Protein AF-A0A5Y6EZU3-F1 (afdb_monomer_lite)

Structure (mmCIF, N/CA/C/O backbone):
data_AF-A0A5Y6EZU3-F1
#
_entry.id   AF-A0A5Y6EZU3-F1
#
loop_
_atom_site.group_PDB
_atom_site.id
_atom_site.type_symbol
_atom_site.label_atom_id
_atom_site.label_alt_id
_atom_site.label_comp_id
_atom_site.label_asym_id
_atom_site.label_entity_id
_atom_site.label_seq_id
_atom_site.pdbx_PDB_ins_code
_atom_site.Cartn_x
_atom_site.Cartn_y
_atom_site.Cartn_z
_atom_site.occupancy
_atom_site.B_iso_or_equiv
_atom_site.auth_seq_id
_atom_site.auth_comp_id
_atom_site.auth_asym_id
_atom_site.auth_atom_id
_atom_site.pdbx_PDB_model_num
ATOM 1 N N . ILE A 1 1 ? -14.250 0.455 0.074 1.00 96.19 1 ILE A N 1
ATOM 2 C CA . ILE A 1 1 ? -13.385 -0.705 0.362 1.00 96.19 1 ILE A CA 1
ATOM 3 C C . ILE A 1 1 ? -14.235 -1.926 0.098 1.00 96.19 1 ILE A C 1
ATOM 5 O O . ILE A 1 1 ? -15.268 -2.074 0.739 1.00 96.19 1 ILE A O 1
ATOM 9 N N . ASP A 1 2 ? -13.859 -2.707 -0.902 1.00 98.25 2 ASP A N 1
ATOM 10 C CA . ASP A 1 2 ? -14.530 -3.937 -1.315 1.00 98.25 2 ASP A CA 1
ATOM 11 C C . ASP A 1 2 ? -13.486 -5.040 -1.555 1.00 98.25 2 ASP A C 1
ATOM 13 O O . ASP A 1 2 ? -12.280 -4.789 -1.489 1.00 98.25 2 ASP A O 1
ATOM 17 N N . ARG A 1 3 ? -13.946 -6.273 -1.801 1.00 98.38 3 ARG A N 1
ATOM 18 C CA . ARG A 1 3 ? -13.062 -7.434 -1.985 1.00 98.38 3 ARG A CA 1
ATOM 19 C C . ARG A 1 3 ? -12.103 -7.236 -3.160 1.00 98.38 3 ARG A C 1
ATOM 21 O O . ARG A 1 3 ? -10.913 -7.471 -3.001 1.00 98.38 3 ARG A O 1
ATOM 28 N N . GLU A 1 4 ? -12.603 -6.755 -4.298 1.00 98.56 4 GLU A N 1
ATOM 29 C CA . GLU A 1 4 ? -11.796 -6.576 -5.509 1.00 98.56 4 GLU A CA 1
ATOM 30 C C . GLU A 1 4 ? -10.655 -5.575 -5.289 1.00 98.56 4 GLU A C 1
ATOM 32 O O . GLU A 1 4 ? -9.521 -5.809 -5.709 1.00 98.56 4 GLU A O 1
ATOM 37 N N . GLY A 1 5 ? -10.926 -4.456 -4.618 1.00 98.62 5 GLY A N 1
ATOM 38 C CA . GLY A 1 5 ? -9.892 -3.480 -4.318 1.00 98.62 5 GLY A CA 1
ATOM 39 C C . GLY A 1 5 ? -8.892 -3.972 -3.279 1.00 98.62 5 GLY A C 1
ATOM 40 O O . GLY A 1 5 ? -7.702 -3.736 -3.453 1.00 98.62 5 GLY A O 1
ATOM 41 N N . VAL A 1 6 ? -9.323 -4.706 -2.246 1.00 98.75 6 VAL A N 1
ATOM 42 C CA . VAL A 1 6 ? -8.387 -5.312 -1.279 1.00 98.75 6 VAL A CA 1
ATOM 43 C C . VAL A 1 6 ? -7.474 -6.332 -1.965 1.00 98.75 6 VAL A C 1
ATOM 45 O O . VAL A 1 6 ? -6.273 -6.362 -1.693 1.00 98.75 6 VAL A O 1
ATOM 48 N N . ASP A 1 7 ? -7.997 -7.108 -2.914 1.00 98.62 7 ASP A N 1
ATOM 49 C CA . ASP A 1 7 ? -7.189 -8.040 -3.703 1.00 98.62 7 ASP A CA 1
ATOM 50 C C . ASP A 1 7 ? -6.168 -7.300 -4.589 1.00 98.62 7 ASP A C 1
ATOM 52 O O . ASP A 1 7 ? -5.016 -7.727 -4.689 1.00 98.62 7 ASP A O 1
ATOM 56 N N . LYS A 1 8 ? -6.536 -6.146 -5.169 1.00 98.69 8 LYS A N 1
ATOM 57 C CA . LYS A 1 8 ? -5.600 -5.272 -5.907 1.00 98.69 8 LYS A CA 1
ATOM 58 C C . LYS A 1 8 ? -4.510 -4.691 -5.008 1.00 98.69 8 LYS A C 1
ATOM 60 O O . LYS A 1 8 ? -3.352 -4.684 -5.418 1.00 98.69 8 LYS A O 1
ATOM 65 N N . VAL A 1 9 ? -4.857 -4.244 -3.799 1.00 98.69 9 VAL A N 1
ATOM 66 C CA . VAL A 1 9 ? -3.882 -3.762 -2.805 1.00 98.69 9 VAL A CA 1
ATOM 67 C C . VAL A 1 9 ? -2.851 -4.855 -2.532 1.00 98.69 9 VAL A C 1
ATOM 69 O O . VAL A 1 9 ? -1.663 -4.634 -2.739 1.00 98.69 9 VAL A O 1
ATOM 72 N N . LYS A 1 10 ? -3.302 -6.064 -2.172 1.00 98.56 10 LYS A N 1
ATOM 73 C CA . LYS A 1 10 ? -2.413 -7.207 -1.906 1.00 98.56 10 LYS A CA 1
ATOM 74 C C . LYS A 1 10 ? -1.524 -7.548 -3.097 1.00 98.56 10 LYS A C 1
ATOM 76 O O . LYS A 1 10 ? -0.345 -7.839 -2.916 1.00 98.56 10 LYS A O 1
ATOM 81 N N . LEU A 1 11 ? -2.086 -7.523 -4.306 1.00 98.31 11 LEU A N 1
ATOM 82 C CA . LEU A 1 11 ? -1.354 -7.798 -5.539 1.00 98.31 11 LEU A CA 1
ATOM 83 C C . LEU A 1 11 ? -0.238 -6.777 -5.784 1.00 98.31 11 LEU A C 1
ATOM 85 O O . LEU A 1 11 ? 0.858 -7.149 -6.199 1.00 98.31 11 LEU A O 1
ATOM 89 N N . HIS A 1 12 ? -0.516 -5.497 -5.539 1.00 98.25 12 HIS A N 1
ATOM 90 C CA . HIS A 1 12 ? 0.449 -4.422 -5.736 1.00 98.25 12 HIS A CA 1
ATOM 91 C C . HIS A 1 12 ? 1.548 -4.441 -4.679 1.00 98.25 12 HIS A C 1
ATOM 93 O O . HIS A 1 12 ? 2.724 -4.513 -5.032 1.00 98.25 12 HIS A O 1
ATOM 99 N N . THR A 1 13 ? 1.176 -4.468 -3.397 1.00 97.69 13 THR A N 1
ATOM 100 C CA . THR A 1 13 ? 2.137 -4.483 -2.286 1.00 97.69 13 THR A CA 1
ATOM 101 C C . THR A 1 13 ? 2.967 -5.765 -2.271 1.00 97.69 13 THR A C 1
ATOM 103 O O . THR A 1 13 ? 4.145 -5.734 -1.932 1.00 97.69 13 THR A O 1
ATOM 106 N N . GLY A 1 14 ? 2.374 -6.896 -2.672 1.00 96.62 14 GLY A N 1
ATOM 107 C CA . GLY A 1 14 ? 3.042 -8.196 -2.755 1.00 96.62 14 GLY A CA 1
ATOM 108 C C . GLY A 1 14 ? 4.075 -8.306 -3.881 1.00 96.62 14 GLY A C 1
ATOM 109 O O . GLY A 1 14 ? 4.795 -9.298 -3.939 1.00 96.62 14 GLY A O 1
ATOM 110 N N . ARG A 1 15 ? 4.175 -7.303 -4.767 1.00 95.50 15 ARG A N 1
ATOM 111 C CA . ARG A 1 15 ? 5.272 -7.196 -5.743 1.00 95.50 15 ARG A CA 1
ATOM 112 C C . ARG A 1 15 ? 6.620 -6.958 -5.057 1.00 95.50 15 ARG A C 1
ATOM 114 O O . ARG A 1 15 ? 7.651 -7.312 -5.618 1.00 95.50 15 ARG A O 1
ATOM 121 N N . PHE A 1 16 ? 6.621 -6.305 -3.900 1.00 93.62 16 PHE A N 1
ATOM 122 C CA . PHE A 1 16 ? 7.830 -5.833 -3.231 1.00 93.62 16 PHE A CA 1
ATOM 123 C C . PHE A 1 16 ? 8.284 -6.791 -2.124 1.00 93.62 16 PHE A C 1
ATOM 125 O O . PHE A 1 16 ? 7.611 -7.776 -1.819 1.00 93.62 16 PHE A O 1
ATOM 132 N N . ALA A 1 17 ? 9.440 -6.497 -1.519 1.00 93.38 17 ALA A N 1
ATOM 133 C CA . ALA A 1 17 ? 9.880 -7.194 -0.314 1.00 93.38 17 ALA 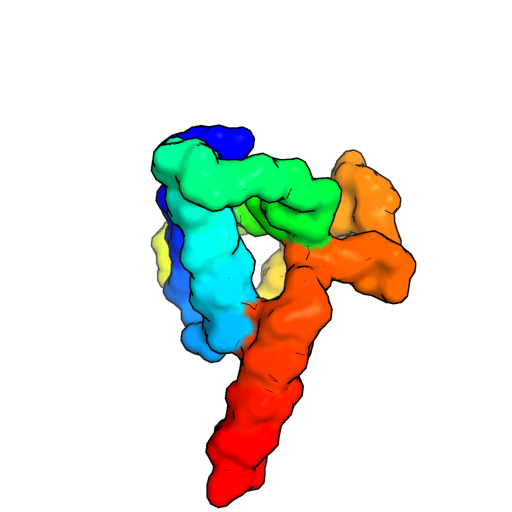A CA 1
ATOM 134 C C . ALA A 1 17 ? 8.805 -7.101 0.782 1.00 93.38 17 ALA A C 1
ATOM 136 O O . ALA A 1 17 ? 8.048 -6.126 0.839 1.00 93.38 17 ALA A O 1
ATOM 137 N N . GLU A 1 18 ? 8.734 -8.118 1.643 1.00 95.12 18 GLU A N 1
ATOM 138 C CA . GLU A 1 18 ? 7.745 -8.127 2.717 1.00 95.12 18 GLU A CA 1
ATOM 139 C C . GLU A 1 18 ? 7.861 -6.868 3.584 1.00 95.12 18 GLU A C 1
ATOM 141 O O . GLU A 1 18 ? 8.952 -6.451 3.964 1.00 95.12 18 GLU A O 1
ATOM 146 N N . SER A 1 19 ? 6.713 -6.286 3.923 1.00 97.94 19 SER A N 1
ATOM 147 C CA . SER A 1 19 ? 6.614 -5.114 4.788 1.00 97.94 19 SER A CA 1
ATOM 148 C C . SER A 1 19 ? 5.587 -5.378 5.880 1.00 97.94 19 SER A C 1
ATOM 150 O O . SER A 1 19 ? 4.418 -5.658 5.596 1.00 97.94 19 SER A O 1
ATOM 152 N N . ASP A 1 20 ? 6.007 -5.269 7.135 1.00 98.50 20 ASP A N 1
ATOM 153 C CA . ASP A 1 20 ? 5.117 -5.430 8.284 1.00 98.50 20 ASP A CA 1
ATOM 154 C C . ASP A 1 20 ? 4.076 -4.306 8.358 1.00 98.50 20 ASP A C 1
ATOM 156 O O . ASP A 1 20 ? 2.929 -4.544 8.741 1.00 98.50 20 ASP A O 1
ATOM 160 N N . ALA A 1 21 ? 4.428 -3.105 7.892 1.00 98.50 21 ALA A N 1
ATOM 161 C CA . ALA A 1 21 ? 3.486 -2.000 7.745 1.00 98.50 21 ALA A CA 1
ATOM 162 C C . ALA A 1 21 ? 2.357 -2.352 6.764 1.00 98.50 21 ALA A C 1
ATOM 164 O O . ALA A 1 21 ? 1.178 -2.182 7.086 1.00 98.50 21 ALA A O 1
ATOM 165 N N . ASN A 1 22 ? 2.706 -2.915 5.599 1.00 98.56 22 ASN A N 1
ATOM 166 C CA . ASN A 1 22 ? 1.723 -3.388 4.620 1.00 98.56 22 ASN A CA 1
ATOM 167 C C . ASN A 1 22 ? 0.849 -4.503 5.191 1.00 98.56 22 ASN A C 1
ATOM 169 O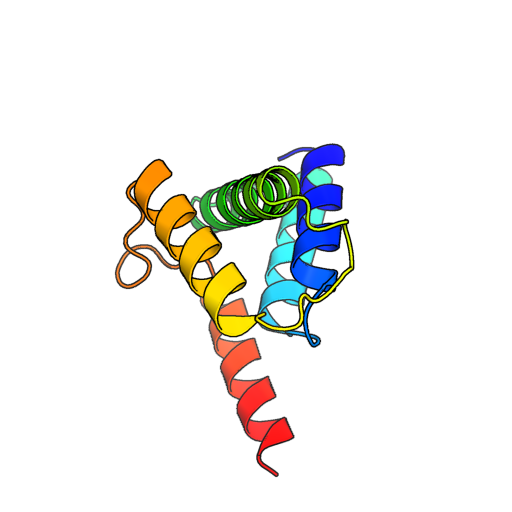 O . ASN A 1 22 ? -0.365 -4.478 4.993 1.00 98.56 22 ASN A O 1
ATOM 173 N N . LYS A 1 23 ? 1.429 -5.453 5.938 1.00 98.69 23 LYS A N 1
ATOM 174 C CA . LYS A 1 23 ? 0.665 -6.528 6.595 1.00 98.69 23 LYS A CA 1
ATOM 175 C C . LYS A 1 23 ? -0.396 -5.960 7.541 1.00 98.69 23 LYS A C 1
ATOM 177 O O . LYS A 1 23 ? -1.543 -6.399 7.483 1.00 98.69 23 LYS A O 1
ATOM 182 N N . ILE A 1 24 ? -0.050 -4.956 8.352 1.00 98.75 24 ILE A N 1
ATOM 183 C CA . ILE A 1 24 ? -1.007 -4.292 9.249 1.00 98.75 24 ILE A CA 1
ATOM 184 C C . ILE A 1 24 ? -2.104 -3.580 8.460 1.00 98.75 24 ILE A C 1
ATOM 186 O O . ILE A 1 24 ? -3.283 -3.752 8.766 1.00 98.75 24 ILE A O 1
ATOM 190 N N . MET A 1 25 ? -1.753 -2.800 7.437 1.00 98.81 25 MET A N 1
ATOM 191 C CA . MET A 1 25 ? -2.764 -2.091 6.649 1.00 98.81 25 MET A CA 1
ATOM 192 C C . MET A 1 25 ? -3.701 -3.060 5.914 1.00 98.81 25 MET A C 1
ATOM 194 O O . MET A 1 25 ? -4.911 -2.850 5.911 1.00 98.81 25 MET A O 1
ATOM 198 N N . ILE A 1 26 ? -3.184 -4.162 5.365 1.00 98.81 26 ILE A N 1
ATOM 199 C CA . ILE A 1 26 ? -3.994 -5.208 4.722 1.00 98.81 26 ILE A CA 1
ATOM 200 C C . ILE A 1 26 ? -4.931 -5.894 5.725 1.00 98.81 26 ILE A C 1
ATOM 202 O O . ILE A 1 26 ? -6.108 -6.074 5.416 1.00 98.81 26 ILE A O 1
ATOM 206 N N . ASP A 1 27 ? -4.454 -6.238 6.925 1.00 98.75 27 ASP A N 1
ATOM 207 C CA . ASP A 1 27 ? -5.297 -6.807 7.989 1.00 98.75 27 ASP A CA 1
ATOM 208 C C . ASP A 1 27 ? -6.440 -5.856 8.375 1.00 98.75 27 ASP A C 1
ATOM 210 O O . ASP A 1 27 ? -7.596 -6.266 8.504 1.00 98.75 27 ASP A O 1
ATOM 214 N N . ARG A 1 28 ? -6.152 -4.554 8.473 1.00 98.75 28 ARG A N 1
ATOM 215 C CA . ARG A 1 28 ? -7.181 -3.536 8.716 1.00 98.75 28 ARG A CA 1
ATOM 216 C C . ARG A 1 28 ? -8.216 -3.490 7.595 1.00 98.75 28 ARG A C 1
ATOM 218 O O . ARG A 1 28 ? -9.411 -3.440 7.884 1.00 98.75 28 ARG A O 1
ATOM 225 N N . LEU A 1 29 ? -7.788 -3.540 6.331 1.00 98.81 29 LEU A N 1
ATOM 226 C CA . LEU A 1 29 ? -8.703 -3.572 5.188 1.00 98.81 29 LEU A CA 1
ATOM 227 C C . LEU A 1 29 ? -9.598 -4.821 5.186 1.00 98.81 29 LEU A C 1
ATOM 229 O O . LEU A 1 29 ? -10.782 -4.705 4.873 1.00 98.81 29 LEU A O 1
ATOM 233 N N . GLU A 1 30 ? -9.076 -5.985 5.582 1.00 98.75 30 GLU A N 1
ATOM 234 C CA . GLU A 1 30 ? -9.869 -7.215 5.744 1.00 98.75 30 GLU A CA 1
ATOM 235 C C . GLU A 1 30 ? -10.907 -7.089 6.865 1.00 98.75 30 GLU A C 1
ATOM 237 O O . GLU A 1 30 ? -12.081 -7.400 6.661 1.00 98.75 30 GLU A O 1
ATOM 242 N N . LYS A 1 31 ? -10.521 -6.549 8.026 1.00 98.81 31 LYS A N 1
ATOM 243 C CA . LYS A 1 31 ? -11.457 -6.286 9.134 1.00 98.81 31 LYS A CA 1
ATOM 244 C C . LYS A 1 31 ? -12.567 -5.318 8.730 1.00 98.81 31 LYS A C 1
ATOM 246 O O . LYS A 1 31 ? -13.729 -5.528 9.075 1.00 98.81 31 LYS A O 1
ATOM 251 N N . ILE A 1 32 ? -12.233 -4.275 7.969 1.00 98.69 32 ILE A N 1
ATOM 252 C CA . ILE A 1 32 ? -13.2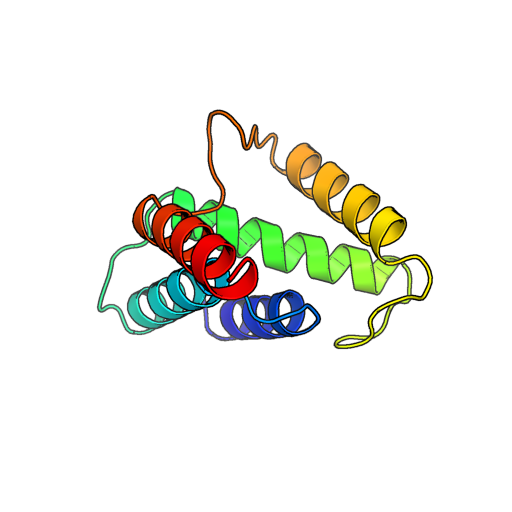21 -3.337 7.418 1.00 98.69 32 ILE A CA 1
ATOM 253 C C . ILE A 1 32 ? -14.170 -4.054 6.455 1.00 98.69 32 ILE A C 1
ATOM 255 O O . ILE A 1 32 ? -15.383 -3.866 6.529 1.00 98.69 32 ILE A O 1
ATOM 259 N N . LEU A 1 33 ? -13.633 -4.896 5.570 1.00 98.06 33 LEU A N 1
ATOM 260 C CA . LEU A 1 33 ? -14.418 -5.653 4.600 1.00 98.06 33 LEU A CA 1
ATOM 261 C C . LEU A 1 33 ? -15.392 -6.635 5.268 1.00 98.06 33 LEU A C 1
ATOM 263 O O . LEU A 1 33 ? -16.505 -6.821 4.778 1.00 98.06 33 LEU A O 1
ATOM 267 N N . ASN A 1 34 ? -15.002 -7.213 6.405 1.00 98.00 34 ASN A N 1
ATOM 268 C CA . ASN A 1 34 ? -15.845 -8.096 7.212 1.00 98.00 34 ASN A CA 1
ATOM 269 C C . ASN A 1 34 ? -16.827 -7.343 8.132 1.00 98.00 34 ASN A C 1
ATOM 271 O O . ASN A 1 34 ? -17.619 -7.973 8.831 1.00 98.00 34 ASN A O 1
ATOM 275 N N . GLY A 1 35 ? -16.794 -6.006 8.153 1.00 98.00 35 GLY A N 1
ATOM 276 C CA . GLY A 1 35 ? -17.642 -5.183 9.022 1.00 98.00 35 GLY A CA 1
ATOM 277 C C . GLY A 1 35 ? -17.214 -5.161 10.495 1.00 98.00 35 GLY A C 1
ATOM 278 O O . GLY A 1 35 ? -17.953 -4.655 11.337 1.00 98.00 35 GLY A O 1
ATOM 279 N N . GLU A 1 36 ? -16.026 -5.674 10.813 1.00 98.50 36 GLU A N 1
ATOM 280 C CA . GLU A 1 36 ? -15.457 -5.711 12.168 1.00 98.50 36 GLU A CA 1
ATOM 281 C C . GLU A 1 36 ? -14.907 -4.341 12.601 1.00 98.50 36 GLU A C 1
ATOM 283 O O . GLU A 1 36 ? -14.716 -4.080 13.789 1.00 98.50 36 GLU A O 1
ATOM 288 N N . MET A 1 37 ? -14.650 -3.451 11.638 1.00 97.75 37 MET A N 1
ATOM 289 C CA . MET A 1 37 ? -14.080 -2.124 11.858 1.00 97.75 37 MET A CA 1
ATOM 290 C C . MET A 1 37 ? -14.674 -1.102 10.881 1.00 97.75 37 MET A C 1
ATOM 292 O O . MET A 1 37 ? -14.899 -1.399 9.711 1.00 97.75 37 MET A O 1
ATOM 296 N N . GLN A 1 38 ? -14.897 0.131 11.345 1.00 98.31 38 GLN A N 1
ATOM 297 C CA . GLN A 1 38 ? -15.225 1.249 10.456 1.00 98.31 38 GLN A CA 1
ATOM 298 C C . GLN A 1 38 ? -13.948 1.833 9.834 1.00 98.31 38 GLN A C 1
ATOM 300 O O . GLN A 1 38 ? -12.956 2.001 10.546 1.00 98.31 38 GLN A O 1
ATOM 305 N N . PRO A 1 39 ? -13.953 2.180 8.536 1.00 98.25 39 PRO A N 1
ATOM 306 C CA . PRO A 1 39 ? -12.767 2.704 7.877 1.00 98.25 39 PRO A CA 1
ATOM 307 C C . PRO A 1 39 ? -12.405 4.101 8.378 1.00 98.25 39 PRO A C 1
ATOM 309 O O . PRO A 1 39 ? -13.241 5.010 8.374 1.00 98.25 39 PRO A O 1
ATOM 312 N N . THR A 1 40 ? -11.134 4.294 8.718 1.00 98.50 40 THR A N 1
ATOM 313 C CA . THR A 1 40 ? -10.561 5.620 8.973 1.00 98.50 40 THR A CA 1
ATOM 314 C C . THR A 1 40 ? -10.132 6.288 7.666 1.00 98.50 40 THR A C 1
ATOM 316 O O . THR A 1 40 ? -10.089 5.659 6.605 1.00 98.50 40 THR A O 1
ATOM 319 N N . ASP A 1 41 ? -9.780 7.572 7.725 1.00 97.88 41 ASP A N 1
ATOM 320 C CA . ASP A 1 41 ? -9.266 8.275 6.546 1.00 97.88 41 ASP A CA 1
ATOM 321 C C . ASP A 1 41 ? -7.895 7.748 6.106 1.00 97.88 41 ASP A C 1
ATOM 323 O O . ASP A 1 41 ? -7.617 7.712 4.911 1.00 97.88 41 ASP A O 1
ATOM 327 N N . THR A 1 42 ? -7.070 7.257 7.037 1.00 98.44 42 THR A N 1
ATOM 328 C CA . THR A 1 42 ? -5.800 6.592 6.707 1.00 98.44 42 THR A CA 1
ATOM 329 C C . THR A 1 42 ? -6.033 5.297 5.931 1.00 98.44 42 THR A C 1
ATOM 331 O O . THR A 1 42 ? -5.399 5.092 4.900 1.00 98.44 42 THR A O 1
ATOM 334 N N . ASP A 1 43 ? -7.000 4.469 6.351 1.00 98.69 43 ASP A N 1
ATOM 335 C CA . ASP A 1 43 ? -7.341 3.228 5.634 1.00 98.69 43 ASP A CA 1
ATOM 336 C C . ASP A 1 43 ? -7.812 3.522 4.206 1.00 98.69 43 ASP A C 1
ATOM 338 O O . ASP A 1 43 ? -7.424 2.838 3.259 1.00 98.69 43 ASP A O 1
ATOM 342 N N . LYS A 1 44 ? -8.632 4.570 4.042 1.00 98.31 44 LYS A N 1
ATOM 343 C CA . LYS A 1 44 ? -9.114 5.006 2.728 1.00 98.31 44 LYS A CA 1
ATOM 344 C C . LYS A 1 44 ? -7.971 5.513 1.854 1.00 98.31 44 LYS A C 1
ATOM 346 O O . LYS A 1 44 ? -7.901 5.085 0.709 1.00 98.31 44 LYS A O 1
ATOM 351 N N . ARG A 1 45 ? -7.086 6.375 2.378 1.00 98.12 45 ARG A N 1
ATOM 352 C CA . ARG A 1 45 ? -5.935 6.910 1.629 1.00 98.12 45 ARG A CA 1
ATOM 353 C C . ARG A 1 45 ? -5.025 5.793 1.139 1.00 98.12 45 ARG A C 1
ATOM 355 O O . ARG A 1 45 ? -4.758 5.751 -0.057 1.00 98.12 45 ARG A O 1
ATOM 362 N N . PHE A 1 46 ? -4.627 4.881 2.028 1.00 98.62 46 PHE A N 1
ATOM 363 C CA . PHE A 1 46 ? -3.837 3.699 1.675 1.00 98.62 46 PHE A CA 1
ATOM 364 C C . PHE A 1 46 ? -4.518 2.898 0.565 1.00 98.62 46 PHE A C 1
ATOM 366 O O . PHE A 1 46 ? -3.981 2.764 -0.526 1.00 98.62 46 PHE A O 1
ATOM 373 N N . TYR A 1 47 ? -5.762 2.470 0.795 1.00 98.75 47 TYR A N 1
ATOM 374 C CA . TYR A 1 47 ? -6.531 1.685 -0.169 1.00 98.75 47 TYR A CA 1
ATOM 375 C C . TYR A 1 47 ? -6.600 2.339 -1.554 1.00 98.75 47 TYR A C 1
ATOM 377 O O . TYR A 1 47 ? -6.370 1.681 -2.566 1.00 98.75 47 TYR A O 1
ATOM 385 N N . THR A 1 48 ? -6.921 3.634 -1.620 1.00 97.94 48 THR A N 1
ATOM 386 C CA . THR A 1 48 ? -7.025 4.341 -2.903 1.00 97.94 48 THR A CA 1
ATOM 387 C C . THR A 1 48 ? -5.669 4.551 -3.564 1.00 97.94 48 THR A C 1
ATOM 389 O O . THR A 1 48 ? -5.580 4.463 -4.786 1.00 97.94 48 THR A O 1
A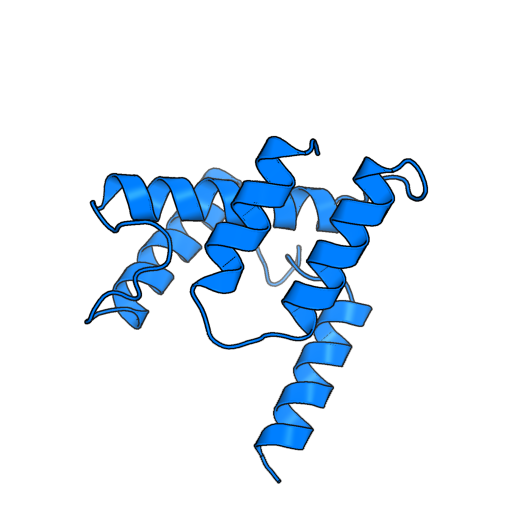TOM 392 N N . HIS A 1 49 ? -4.625 4.806 -2.772 1.00 98.38 49 HIS A N 1
ATOM 393 C CA . HIS A 1 49 ? -3.271 5.016 -3.264 1.00 98.38 49 HIS A CA 1
ATOM 394 C C . HIS A 1 49 ? -2.733 3.745 -3.931 1.00 98.38 49 HIS A C 1
ATOM 396 O O . HIS A 1 49 ? -2.416 3.776 -5.116 1.00 98.38 49 HIS A O 1
ATOM 402 N N . GLU A 1 50 ? -2.728 2.610 -3.227 1.00 98.56 50 GLU A N 1
ATOM 403 C CA . GLU A 1 50 ? -2.152 1.358 -3.743 1.00 98.56 50 GLU A CA 1
ATOM 404 C C . GLU A 1 50 ? -2.862 0.874 -5.024 1.00 98.56 50 GLU A C 1
ATOM 406 O O . GLU A 1 50 ? -2.226 0.407 -5.969 1.00 98.56 50 GLU A O 1
ATOM 411 N N . ILE A 1 51 ? -4.193 1.024 -5.103 1.00 98.62 51 ILE A N 1
ATOM 412 C CA . ILE A 1 51 ? -4.961 0.655 -6.306 1.00 98.62 51 ILE A CA 1
ATOM 413 C C . ILE A 1 51 ? -4.577 1.546 -7.488 1.00 98.62 51 ILE A C 1
ATOM 415 O O . ILE A 1 51 ? -4.372 1.054 -8.600 1.00 98.62 51 ILE A O 1
ATOM 419 N N . ARG A 1 52 ? -4.483 2.857 -7.261 1.00 98.50 52 ARG A N 1
ATOM 420 C CA . ARG A 1 52 ? -4.158 3.813 -8.317 1.00 98.50 52 ARG A CA 1
ATOM 421 C C . ARG A 1 52 ? -2.718 3.656 -8.788 1.00 98.50 52 ARG A C 1
ATOM 423 O O . ARG A 1 52 ? -2.459 3.753 -9.988 1.00 98.50 52 ARG A O 1
ATOM 430 N N . GLU A 1 53 ? -1.796 3.366 -7.878 1.00 98.25 53 GLU A N 1
ATOM 431 C CA . GLU A 1 53 ? -0.409 3.103 -8.232 1.00 98.25 53 GLU A CA 1
ATOM 432 C C . GLU A 1 53 ? -0.291 1.823 -9.079 1.00 98.25 53 GLU A C 1
ATOM 434 O O . GLU A 1 53 ? 0.352 1.844 -10.132 1.00 98.25 53 GLU A O 1
ATOM 439 N N . LEU A 1 54 ? -1.005 0.747 -8.722 1.00 98.44 54 LEU A N 1
ATOM 440 C CA . LEU A 1 54 ? -1.078 -0.474 -9.535 1.00 98.44 54 LEU A CA 1
ATOM 441 C C . LEU A 1 54 ? -1.554 -0.204 -10.969 1.00 98.44 54 LEU A C 1
ATOM 443 O O . LEU A 1 54 ? -0.995 -0.735 -11.932 1.00 98.44 54 LEU A O 1
ATOM 447 N N . GLU A 1 55 ? -2.586 0.622 -11.136 1.00 98.25 55 GLU A N 1
ATOM 448 C CA . GLU A 1 55 ? -3.070 1.015 -12.462 1.00 98.25 55 GLU A CA 1
ATOM 449 C C . GLU A 1 55 ? -2.000 1.752 -13.270 1.00 98.25 55 GLU A C 1
ATOM 451 O O . GLU A 1 55 ? -1.902 1.560 -14.483 1.00 98.25 55 GLU A O 1
ATOM 456 N N . ARG A 1 56 ? -1.163 2.568 -12.621 1.00 98.19 56 ARG A N 1
ATOM 457 C CA . ARG A 1 56 ? -0.049 3.241 -13.299 1.00 98.19 56 ARG A CA 1
ATOM 458 C C . ARG A 1 56 ? 1.027 2.258 -13.740 1.00 98.19 56 ARG A C 1
ATOM 460 O O . ARG A 1 56 ? 1.468 2.361 -14.881 1.00 98.19 56 ARG A O 1
ATOM 467 N N . TYR A 1 57 ? 1.376 1.272 -12.912 1.00 98.19 57 TYR A N 1
ATOM 468 C CA . TYR A 1 57 ? 2.260 0.174 -13.329 1.00 98.19 57 TYR A CA 1
ATOM 469 C C . TYR A 1 57 ? 1.729 -0.512 -14.595 1.00 98.19 57 TYR A C 1
ATOM 471 O O . TYR A 1 57 ? 2.463 -0.680 -15.571 1.00 98.19 57 TYR A O 1
ATOM 479 N N . ARG A 1 58 ? 0.430 -0.830 -14.624 1.00 97.94 58 ARG A N 1
ATOM 480 C CA . ARG A 1 58 ? -0.221 -1.442 -15.792 1.00 97.94 58 ARG A CA 1
ATOM 481 C C . ARG A 1 58 ? -0.193 -0.532 -17.022 1.00 97.94 58 ARG A C 1
ATOM 483 O O . ARG A 1 58 ? 0.079 -1.013 -18.119 1.00 97.94 58 ARG A O 1
ATOM 490 N N . ASN A 1 59 ? -0.404 0.773 -16.852 1.00 97.75 59 ASN A N 1
ATOM 491 C CA . ASN A 1 59 ? -0.328 1.752 -17.944 1.00 97.75 59 ASN A CA 1
ATOM 492 C C . ASN A 1 59 ? 1.089 1.901 -18.520 1.00 97.75 59 ASN A C 1
ATOM 494 O O . ASN A 1 59 ? 1.234 2.215 -19.699 1.00 97.75 59 ASN A O 1
ATOM 498 N N . LEU A 1 60 ? 2.123 1.637 -17.718 1.00 96.62 60 LEU A N 1
ATOM 499 C CA . LEU A 1 60 ? 3.515 1.549 -18.171 1.00 96.62 60 LEU A CA 1
ATOM 500 C C . LEU A 1 60 ? 3.846 0.201 -18.844 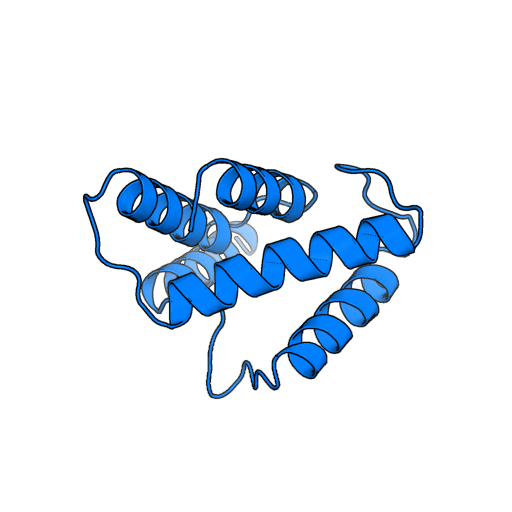1.00 96.62 60 LEU A C 1
ATOM 502 O O . LEU A 1 60 ? 4.981 -0.018 -19.257 1.00 96.62 60 LEU A O 1
ATOM 506 N N . GLY A 1 61 ? 2.875 -0.711 -18.961 1.00 97.44 61 GLY A N 1
ATOM 507 C CA . GLY A 1 61 ? 3.064 -2.045 -19.536 1.00 97.44 61 GLY A CA 1
ATOM 508 C C . GLY A 1 61 ? 3.719 -3.048 -18.583 1.00 97.44 61 GLY A C 1
ATOM 509 O O . GLY A 1 61 ? 4.088 -4.146 -19.007 1.00 97.44 61 GLY A O 1
ATOM 510 N N . ILE A 1 62 ? 3.858 -2.703 -17.301 1.00 97.44 62 ILE A N 1
ATOM 511 C CA . ILE A 1 62 ? 4.451 -3.583 -16.297 1.00 97.44 62 ILE A CA 1
ATOM 512 C C . ILE A 1 62 ? 3.382 -4.561 -15.824 1.00 97.44 62 ILE A C 1
ATOM 514 O O . ILE A 1 62 ? 2.319 -4.173 -15.337 1.00 97.44 62 ILE A O 1
ATOM 518 N N . LYS A 1 63 ? 3.669 -5.853 -15.986 1.00 96.44 63 LYS A N 1
ATOM 519 C CA . LYS A 1 63 ? 2.759 -6.926 -15.583 1.00 96.44 63 LYS A CA 1
ATOM 520 C C . LYS A 1 63 ? 2.664 -7.016 -14.060 1.00 96.44 63 LYS A C 1
ATOM 522 O O . LYS A 1 63 ? 3.615 -6.722 -13.335 1.00 96.44 63 LYS A O 1
ATOM 527 N N . ASP A 1 64 ? 1.514 -7.472 -13.583 1.00 95.81 64 ASP A N 1
ATOM 528 C CA . ASP A 1 64 ? 1.284 -7.700 -12.159 1.00 95.81 64 ASP A CA 1
ATOM 529 C C . ASP A 1 64 ? 2.313 -8.692 -11.587 1.00 95.81 64 ASP A C 1
ATOM 531 O O . ASP A 1 64 ? 2.685 -9.665 -12.246 1.00 95.81 64 ASP A O 1
ATOM 535 N N . GLY A 1 65 ? 2.806 -8.415 -10.377 1.00 92.56 65 GLY A N 1
ATOM 536 C CA . GLY A 1 65 ? 3.826 -9.229 -9.703 1.00 92.56 65 GLY A CA 1
ATOM 537 C C . GLY A 1 65 ? 5.246 -9.133 -10.279 1.00 92.56 65 GLY A C 1
ATOM 538 O O . GLY A 1 65 ? 6.168 -9.678 -9.682 1.00 92.56 65 GLY A O 1
ATOM 539 N N . ILE A 1 66 ? 5.459 -8.436 -11.401 1.00 94.94 66 ILE A N 1
ATOM 540 C CA . ILE A 1 66 ? 6.799 -8.240 -11.966 1.00 94.94 66 ILE A CA 1
ATOM 541 C C . ILE A 1 66 ? 7.452 -7.001 -11.362 1.00 94.94 66 ILE A C 1
ATOM 543 O O . ILE A 1 66 ? 6.884 -5.908 -11.405 1.00 94.94 66 ILE A O 1
ATOM 547 N N . ILE A 1 67 ? 8.666 -7.185 -10.845 1.00 94.62 67 ILE A N 1
ATOM 548 C CA . ILE A 1 67 ? 9.582 -6.108 -10.471 1.00 94.62 67 ILE A CA 1
ATOM 549 C C . ILE A 1 67 ? 10.349 -5.686 -11.737 1.00 94.62 67 ILE A C 1
ATOM 551 O O . ILE A 1 67 ? 11.014 -6.534 -12.332 1.00 94.62 67 ILE A O 1
ATOM 555 N N . PRO A 1 68 ? 10.247 -4.426 -12.195 1.00 94.00 68 PRO A N 1
ATOM 556 C CA . PRO A 1 68 ? 10.985 -3.962 -13.369 1.00 94.00 68 PRO A CA 1
ATOM 557 C C . PRO A 1 68 ? 12.465 -3.711 -13.032 1.00 94.00 68 PRO A C 1
ATOM 559 O O . PRO A 1 68 ? 12.790 -3.359 -11.900 1.00 94.00 68 PRO A O 1
ATOM 562 N N . ASP A 1 69 ? 13.357 -3.817 -14.023 1.00 94.00 69 ASP A N 1
ATOM 563 C CA . ASP A 1 69 ? 14.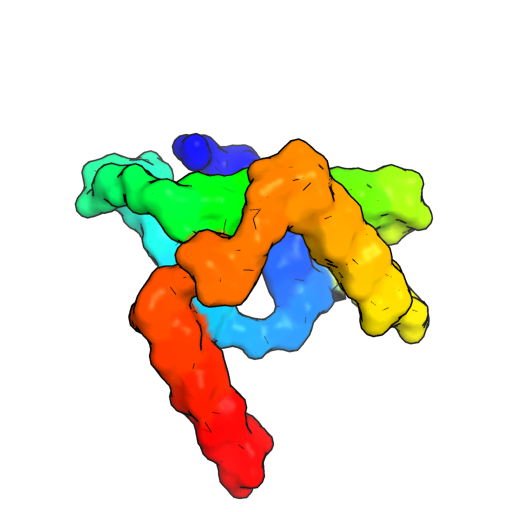808 -3.623 -13.831 1.00 94.00 69 ASP A CA 1
ATOM 564 C C . ASP A 1 69 ? 15.152 -2.239 -13.247 1.00 94.00 69 ASP A C 1
ATOM 566 O O . ASP A 1 69 ? 16.076 -2.097 -12.449 1.00 94.00 69 ASP A O 1
ATOM 570 N N . ASN A 1 70 ? 14.376 -1.212 -13.605 1.00 93.88 70 ASN A N 1
ATOM 571 C CA . ASN A 1 70 ? 14.478 0.152 -13.087 1.00 93.88 70 ASN A CA 1
ATOM 572 C C . ASN A 1 70 ? 13.450 0.435 -11.973 1.00 93.88 70 ASN A C 1
ATOM 574 O O . ASN A 1 70 ? 12.840 1.505 -11.944 1.00 93.88 70 ASN A O 1
ATOM 578 N N . GLN A 1 71 ? 13.245 -0.523 -11.060 1.00 93.81 71 GLN A N 1
ATOM 579 C CA . GLN A 1 71 ? 12.243 -0.465 -9.985 1.00 93.81 71 GLN A CA 1
ATOM 580 C C . GLN A 1 71 ? 12.187 0.874 -9.254 1.00 93.81 71 GLN A C 1
ATOM 582 O O . GLN A 1 71 ? 11.092 1.388 -9.051 1.00 93.81 71 GLN A O 1
ATOM 587 N N . GLY A 1 72 ? 13.334 1.442 -8.872 1.00 94.31 72 GLY A N 1
ATOM 588 C CA . GLY A 1 72 ? 13.370 2.714 -8.149 1.00 94.31 72 GLY A CA 1
ATOM 589 C C . GLY A 1 72 ? 12.738 3.865 -8.936 1.00 94.31 72 GLY A C 1
ATOM 590 O O . GLY A 1 72 ? 11.944 4.618 -8.382 1.00 94.31 72 GLY A O 1
ATOM 591 N N . ASP A 1 73 ? 13.033 3.970 -10.234 1.00 96.62 73 ASP A N 1
ATOM 592 C CA . ASP A 1 73 ? 12.503 5.036 -11.092 1.00 96.62 73 ASP A CA 1
ATOM 593 C C . ASP A 1 73 ? 11.016 4.846 -11.373 1.00 96.62 73 ASP A C 1
ATOM 595 O O . ASP A 1 73 ? 10.245 5.804 -11.298 1.00 96.62 73 ASP A O 1
ATOM 599 N N . VAL A 1 74 ? 10.612 3.607 -11.674 1.00 97.06 74 VAL A N 1
ATOM 600 C CA . VAL A 1 74 ? 9.200 3.273 -11.882 1.00 97.06 74 VAL A CA 1
ATOM 601 C C . VAL A 1 74 ? 8.412 3.600 -10.625 1.00 97.06 74 VAL A C 1
ATOM 603 O O . VAL A 1 74 ? 7.450 4.354 -10.715 1.00 97.06 74 VAL A O 1
ATOM 606 N N . TRP A 1 75 ? 8.841 3.080 -9.473 1.00 96.88 75 TRP A N 1
ATOM 607 C CA . TRP A 1 75 ? 8.167 3.298 -8.200 1.00 96.88 75 TRP A CA 1
ATOM 608 C C . TRP A 1 75 ? 8.094 4.783 -7.855 1.00 96.88 75 TRP A C 1
ATOM 610 O O . TRP A 1 75 ? 7.007 5.286 -7.611 1.00 96.88 75 TRP A O 1
ATOM 620 N N . ASN A 1 76 ? 9.206 5.521 -7.927 1.00 97.00 76 ASN A N 1
ATOM 621 C CA . ASN A 1 76 ? 9.197 6.960 -7.652 1.00 97.00 76 ASN A CA 1
ATOM 622 C C . ASN A 1 76 ? 8.201 7.700 -8.556 1.00 97.00 76 ASN A C 1
ATOM 624 O O . ASN A 1 76 ? 7.422 8.526 -8.084 1.00 97.00 76 ASN A O 1
ATOM 628 N N . ASN A 1 77 ? 8.197 7.394 -9.857 1.00 97.19 77 ASN A N 1
ATOM 629 C CA . ASN A 1 77 ? 7.291 8.038 -10.799 1.00 97.19 77 ASN A CA 1
ATOM 630 C C . ASN A 1 77 ? 5.819 7.715 -10.503 1.00 97.19 77 ASN A C 1
ATOM 632 O O . ASN A 1 77 ? 4.987 8.624 -10.471 1.00 97.19 77 ASN A O 1
ATOM 636 N N . THR A 1 78 ? 5.487 6.442 -10.277 1.00 97.56 78 THR A N 1
ATOM 637 C CA . THR A 1 78 ? 4.108 6.012 -10.023 1.00 97.56 78 THR A CA 1
ATOM 638 C C . THR A 1 78 ? 3.603 6.463 -8.658 1.00 97.56 78 THR A C 1
ATOM 640 O O . THR A 1 78 ? 2.464 6.932 -8.575 1.00 97.56 78 THR A O 1
ATOM 643 N N . HIS A 1 79 ? 4.441 6.389 -7.623 1.00 97.12 79 HIS A N 1
ATOM 644 C CA . HIS A 1 79 ? 4.147 6.814 -6.253 1.00 97.12 79 HIS A CA 1
ATOM 645 C C . HIS A 1 79 ? 3.852 8.311 -6.205 1.00 97.12 79 HIS A C 1
ATOM 647 O O . HIS A 1 79 ? 2.750 8.720 -5.832 1.00 97.12 79 HIS A O 1
ATOM 653 N N . THR A 1 80 ? 4.786 9.143 -6.684 1.00 97.00 80 THR A N 1
ATOM 654 C CA . THR A 1 80 ? 4.625 10.606 -6.683 1.00 97.00 80 THR A CA 1
ATOM 655 C C . THR A 1 80 ? 3.412 11.039 -7.503 1.00 97.00 80 THR A C 1
ATOM 657 O O . THR A 1 80 ? 2.587 11.804 -7.007 1.00 97.00 80 THR A O 1
ATOM 660 N N . ALA A 1 81 ? 3.226 10.497 -8.711 1.00 97.25 81 ALA A N 1
ATOM 661 C CA . ALA A 1 81 ? 2.068 10.847 -9.535 1.00 97.25 81 ALA A CA 1
ATOM 662 C C . ALA A 1 81 ? 0.731 10.428 -8.889 1.00 97.25 81 ALA A C 1
ATOM 664 O O . ALA A 1 81 ? -0.309 11.039 -9.133 1.00 97.25 81 ALA A O 1
ATOM 665 N N . THR A 1 82 ? 0.723 9.373 -8.073 1.00 97.50 82 THR A N 1
ATOM 666 C CA . THR A 1 82 ? -0.477 8.950 -7.337 1.00 97.50 82 THR A CA 1
ATOM 667 C C . THR A 1 82 ? -0.775 9.869 -6.155 1.00 97.50 82 THR A C 1
ATOM 669 O O . THR A 1 82 ? -1.936 10.221 -5.939 1.00 97.50 82 THR A O 1
ATOM 672 N N . LEU A 1 83 ? 0.250 10.312 -5.422 1.00 97.19 83 LEU A N 1
ATOM 673 C CA . LEU A 1 83 ? 0.086 11.331 -4.381 1.00 97.19 83 LEU A CA 1
ATOM 674 C C . LEU A 1 83 ? -0.478 12.636 -4.959 1.00 97.19 83 LEU A C 1
ATOM 676 O O . LEU A 1 83 ? -1.398 13.215 -4.381 1.00 97.19 83 LEU A O 1
ATOM 680 N N . GLU A 1 84 ? 0.023 13.066 -6.119 1.00 96.81 84 GLU A N 1
ATOM 681 C CA . GLU A 1 84 ? -0.431 14.281 -6.804 1.00 96.81 84 GLU A CA 1
ATOM 682 C C . GLU A 1 84 ? -1.892 14.193 -7.272 1.00 96.81 84 GLU A C 1
ATOM 684 O O . GLU A 1 84 ? -2.650 15.141 -7.045 1.00 96.81 84 GLU A O 1
ATOM 689 N N . ASP A 1 85 ? -2.318 13.058 -7.847 1.00 95.62 85 ASP A N 1
ATOM 690 C CA . ASP A 1 85 ? -3.712 12.827 -8.278 1.00 95.62 85 ASP A CA 1
ATOM 691 C C . ASP A 1 85 ? -4.709 13.079 -7.133 1.00 95.62 85 ASP A C 1
ATOM 693 O O . ASP A 1 85 ? -5.765 13.688 -7.330 1.00 95.62 85 ASP A O 1
ATOM 697 N N . TYR A 1 86 ? -4.363 12.628 -5.925 1.00 94.94 86 TYR A N 1
ATOM 698 C CA . TYR A 1 86 ? -5.212 12.746 -4.739 1.00 94.94 86 TYR A CA 1
ATOM 699 C C . TYR A 1 86 ? -4.876 13.943 -3.847 1.00 94.94 86 TYR A C 1
ATOM 701 O O . TYR A 1 86 ? -5.537 14.139 -2.829 1.00 94.94 86 TYR A O 1
ATOM 709 N N . LYS A 1 87 ? -3.889 14.765 -4.232 1.00 95.56 87 LYS A N 1
ATOM 710 C CA . LYS A 1 87 ? -3.383 15.905 -3.449 1.00 95.56 87 LYS A CA 1
ATOM 711 C C . LYS A 1 87 ? -2.958 15.519 -2.025 1.00 95.56 87 LYS A C 1
ATOM 713 O O . LYS A 1 87 ? -3.113 16.318 -1.105 1.00 95.56 87 LYS A O 1
ATOM 718 N N . ILE A 1 88 ? -2.431 14.308 -1.856 1.00 95.00 88 ILE A N 1
ATOM 719 C CA . ILE A 1 88 ? -1.996 13.785 -0.558 1.00 95.00 88 ILE A CA 1
ATOM 720 C C . ILE A 1 88 ? -0.604 14.325 -0.246 1.00 95.00 88 ILE A C 1
ATOM 722 O O . ILE A 1 88 ? 0.331 14.147 -1.028 1.00 95.00 88 ILE A O 1
ATOM 726 N N . ASN A 1 89 ? -0.444 14.931 0.930 1.00 93.81 89 ASN A N 1
ATOM 727 C CA . ASN A 1 89 ? 0.876 15.226 1.480 1.00 93.81 89 ASN A CA 1
ATOM 728 C C . ASN A 1 89 ? 1.216 14.206 2.567 1.00 93.81 89 ASN A C 1
ATOM 730 O O . ASN A 1 89 ? 0.835 14.383 3.720 1.00 93.81 89 ASN A O 1
ATOM 734 N N . GLU A 1 90 ? 1.980 13.173 2.218 1.00 90.31 90 GLU A N 1
ATOM 735 C CA . GLU A 1 90 ? 2.299 12.044 3.107 1.00 90.31 90 GLU A CA 1
ATOM 736 C C . GLU A 1 90 ? 3.004 12.435 4.421 1.00 90.31 90 GLU A C 1
ATOM 738 O O . GLU A 1 90 ? 2.956 11.678 5.388 1.00 90.31 90 GLU A O 1
ATOM 743 N N . ARG A 1 91 ? 3.600 13.636 4.505 1.00 90.06 91 ARG A N 1
ATOM 744 C CA . ARG A 1 91 ? 4.182 14.157 5.757 1.00 90.06 91 ARG A CA 1
ATOM 745 C C . ARG A 1 91 ? 3.122 14.562 6.780 1.00 90.06 91 ARG A C 1
ATOM 747 O O . ARG A 1 91 ? 3.364 14.456 7.976 1.00 90.06 91 ARG A O 1
ATOM 754 N N . ASN A 1 92 ? 1.977 15.050 6.307 1.00 92.81 92 ASN A N 1
ATOM 755 C CA . ASN A 1 92 ? 0.874 15.524 7.148 1.00 92.81 92 ASN A CA 1
ATOM 756 C C . ASN A 1 92 ? -0.303 14.535 7.161 1.00 92.81 92 ASN A C 1
ATOM 758 O O . ASN A 1 92 ? -1.080 14.498 8.112 1.00 92.81 92 ASN A O 1
ATOM 762 N N . GLU A 1 93 ? -0.434 13.741 6.102 1.00 93.88 93 GLU A N 1
ATOM 763 C CA . GLU A 1 93 ? -1.516 12.800 5.839 1.00 93.88 93 GLU A CA 1
ATOM 764 C C . GLU A 1 93 ? -0.914 11.427 5.525 1.00 93.88 93 GLU A C 1
ATOM 766 O O . GLU A 1 93 ? -0.893 11.000 4.367 1.00 93.88 93 GLU A O 1
ATOM 771 N N . PRO A 1 94 ? -0.388 10.723 6.539 1.00 95.50 94 PRO A N 1
ATOM 772 C CA . PRO A 1 94 ? 0.315 9.474 6.313 1.00 95.50 94 PRO A CA 1
ATOM 773 C C . PRO A 1 94 ? -0.600 8.442 5.648 1.00 95.50 94 PRO A C 1
ATOM 775 O O . PRO A 1 94 ? -1.816 8.394 5.902 1.00 95.50 94 PRO A O 1
ATOM 778 N N . LEU A 1 95 ? 0.012 7.614 4.799 1.00 97.62 95 LEU A N 1
ATOM 779 C CA . LEU A 1 95 ? -0.623 6.439 4.199 1.00 97.62 95 LEU A CA 1
ATOM 780 C C . LEU A 1 95 ? -0.728 5.281 5.202 1.00 97.62 95 LEU A C 1
ATOM 782 O O . LEU A 1 95 ? -1.600 4.436 5.073 1.00 97.62 95 LEU A O 1
ATOM 786 N N . TYR A 1 96 ? 0.111 5.268 6.235 1.00 98.38 96 TYR A N 1
ATOM 787 C CA . TYR A 1 96 ? 0.150 4.216 7.247 1.00 98.38 96 TYR A CA 1
ATOM 788 C C . TYR A 1 96 ? -0.410 4.705 8.583 1.00 98.38 96 TYR A C 1
ATOM 790 O O . TYR A 1 96 ? -0.299 5.882 8.936 1.00 98.38 96 TYR A O 1
ATOM 798 N N . THR A 1 97 ? -1.026 3.800 9.342 1.00 98.50 97 THR A N 1
ATOM 799 C CA . THR A 1 97 ? -1.411 4.077 10.732 1.00 98.50 97 THR A CA 1
ATOM 800 C C . THR A 1 97 ? -0.184 4.132 11.645 1.00 98.50 97 THR A C 1
ATOM 802 O O . THR A 1 97 ? 0.861 3.590 11.287 1.00 98.50 97 THR A O 1
ATOM 805 N N . PRO A 1 98 ? -0.296 4.730 12.849 1.00 98.06 98 PRO A N 1
ATOM 806 C CA . PRO A 1 98 ? 0.783 4.696 13.835 1.00 98.06 98 PRO A CA 1
ATOM 807 C C . PRO A 1 98 ? 1.302 3.280 14.119 1.00 98.06 98 PRO A C 1
ATOM 809 O O . PRO A 1 98 ? 2.509 3.073 14.115 1.00 98.06 98 PRO A O 1
ATOM 812 N N . ASP A 1 99 ? 0.406 2.297 14.259 1.00 98.50 99 ASP A N 1
ATOM 813 C CA . ASP A 1 99 ? 0.782 0.893 14.476 1.00 98.50 99 ASP A CA 1
ATOM 814 C C . ASP A 1 99 ? 1.579 0.319 13.292 1.00 98.50 99 ASP A C 1
ATOM 816 O O . ASP A 1 99 ? 2.564 -0.392 13.484 1.00 98.50 99 ASP A O 1
ATOM 820 N N . ALA A 1 100 ? 1.186 0.649 12.056 1.00 98.56 100 ALA A N 1
ATOM 821 C CA . ALA A 1 100 ? 1.903 0.220 10.857 1.00 98.56 100 ALA A CA 1
ATOM 822 C C . ALA A 1 100 ? 3.287 0.883 10.742 1.00 98.56 100 ALA A C 1
ATOM 824 O O . ALA A 1 100 ? 4.252 0.220 10.365 1.00 98.56 100 ALA A O 1
ATOM 825 N N . ILE A 1 101 ? 3.406 2.162 11.117 1.00 98.25 101 ILE A N 1
ATOM 826 C CA . ILE A 1 101 ? 4.690 2.878 11.176 1.00 98.25 101 ILE A CA 1
ATOM 827 C C . ILE A 1 101 ? 5.601 2.242 12.230 1.00 98.25 101 ILE A C 1
ATOM 829 O O . ILE A 1 101 ? 6.752 1.935 11.932 1.00 98.25 101 ILE A O 1
ATOM 833 N N . GLN A 1 102 ? 5.081 1.972 13.430 1.00 98.44 102 GLN A N 1
ATOM 834 C CA . GLN A 1 102 ? 5.841 1.299 14.482 1.00 98.44 102 GLN A CA 1
ATOM 835 C C . GLN A 1 102 ? 6.342 -0.076 14.019 1.00 98.44 102 GLN A C 1
ATOM 837 O O . GLN A 1 102 ? 7.506 -0.413 14.232 1.00 98.44 102 GLN A O 1
ATOM 842 N N . ALA A 1 103 ? 5.499 -0.858 13.341 1.00 98.38 103 ALA A N 1
ATOM 843 C CA . ALA A 1 103 ? 5.906 -2.157 12.819 1.00 98.38 103 ALA A CA 1
ATOM 844 C C . ALA A 1 103 ? 7.006 -2.045 11.750 1.00 98.38 103 ALA A C 1
ATOM 846 O O . ALA A 1 103 ? 7.920 -2.869 11.736 1.00 98.38 103 ALA A O 1
ATOM 847 N N . ALA A 1 104 ? 6.977 -1.005 10.906 1.00 97.25 104 ALA A N 1
ATOM 848 C CA . ALA A 1 104 ? 8.063 -0.716 9.966 1.00 97.25 104 ALA A CA 1
ATOM 849 C C . ALA A 1 104 ? 9.388 -0.435 10.694 1.00 97.25 104 ALA A C 1
ATOM 851 O O . ALA A 1 104 ? 10.437 -0.956 10.316 1.00 97.25 104 ALA A O 1
ATOM 852 N N . GLU A 1 105 ? 9.347 0.368 11.760 1.00 97.62 105 GLU A N 1
ATOM 853 C CA . GLU A 1 105 ? 10.530 0.682 12.567 1.00 97.62 105 GLU A CA 1
ATOM 854 C C . GLU A 1 105 ? 11.093 -0.561 13.266 1.00 97.62 105 GLU A C 1
ATOM 856 O O . GLU A 1 105 ? 12.308 -0.739 13.353 1.00 97.62 105 GLU A O 1
ATOM 861 N N . GLU A 1 106 ? 10.223 -1.428 13.782 1.00 98.00 106 GLU A N 1
ATOM 862 C CA . GLU A 1 106 ? 10.617 -2.698 14.391 1.00 98.00 106 GLU A CA 1
ATOM 863 C C . GLU A 1 106 ? 11.200 -3.665 13.360 1.00 98.00 106 GLU A C 1
ATOM 865 O O . GLU A 1 106 ? 12.219 -4.296 13.640 1.00 98.00 106 GLU A O 1
ATOM 870 N N . GLN A 1 107 ? 10.613 -3.749 12.164 1.00 97.81 107 GLN A N 1
ATOM 871 C CA . GLN A 1 107 ? 11.161 -4.533 11.060 1.00 97.81 107 GLN A CA 1
ATOM 872 C C . GLN A 1 107 ? 12.568 -4.057 10.691 1.00 97.81 107 GLN A C 1
ATOM 874 O O . GLN A 1 107 ? 13.497 -4.864 10.694 1.00 97.81 107 GLN A O 1
ATOM 879 N N . ALA A 1 108 ? 12.751 -2.752 10.481 1.00 96.38 108 ALA A N 1
ATOM 880 C CA . ALA A 1 108 ? 14.052 -2.175 10.151 1.00 96.38 108 ALA A CA 1
ATOM 881 C C . ALA A 1 108 ? 15.112 -2.476 11.226 1.00 96.38 108 ALA A C 1
ATOM 883 O O . ALA A 1 108 ? 16.255 -2.794 10.903 1.00 96.38 108 ALA A O 1
ATOM 884 N N . LYS A 1 109 ? 14.737 -2.440 12.513 1.00 96.50 109 LYS A N 1
ATOM 885 C CA . LYS A 1 109 ? 15.639 -2.824 13.615 1.00 96.50 109 LYS A CA 1
ATOM 886 C C . LYS A 1 109 ? 16.037 -4.298 13.554 1.00 96.50 109 LYS A C 1
ATOM 888 O O . LYS A 1 109 ? 17.185 -4.604 13.851 1.00 96.50 109 LYS A O 1
ATOM 893 N N . ARG A 1 110 ? 15.115 -5.202 13.206 1.00 96.44 110 ARG A N 1
ATOM 894 C CA . ARG A 1 110 ? 15.408 -6.643 13.093 1.00 96.44 110 ARG A CA 1
ATOM 895 C C . ARG A 1 110 ? 16.291 -6.969 11.893 1.00 96.44 110 ARG A C 1
ATOM 897 O O . ARG A 1 110 ? 17.091 -7.882 11.997 1.00 96.44 110 ARG A O 1
ATOM 904 N N . GLU A 1 111 ? 16.134 -6.252 10.784 1.00 93.50 111 GLU A N 1
ATOM 905 C CA . GLU A 1 111 ? 16.909 -6.473 9.552 1.00 93.50 111 GLU A CA 1
ATOM 906 C C . GLU A 1 111 ? 18.305 -5.832 9.592 1.00 93.50 111 GLU A C 1
ATOM 908 O O . GLU A 1 111 ? 19.191 -6.230 8.840 1.00 93.50 111 GLU A O 1
ATOM 913 N N . TYR A 1 112 ? 18.511 -4.841 10.464 1.00 86.00 112 TYR A N 1
ATOM 914 C CA . TYR A 1 112 ? 19.813 -4.208 10.689 1.00 86.00 112 TYR A CA 1
ATOM 915 C C . TYR A 1 112 ? 20.745 -5.022 11.613 1.00 86.00 112 TYR A C 1
ATOM 917 O O . TYR A 1 112 ? 21.947 -4.749 11.662 1.00 86.00 112 TYR A O 1
ATOM 925 N N . LEU A 1 113 ? 20.202 -5.986 12.363 1.00 59.66 113 LEU A N 1
ATOM 926 C CA . LEU A 1 113 ? 20.924 -6.852 13.307 1.00 59.66 113 LEU A CA 1
ATOM 927 C C . LEU A 1 113 ? 21.317 -8.187 12.665 1.00 59.66 113 LEU A C 1
ATOM 929 O O . LEU A 1 113 ? 22.414 -8.678 13.017 1.00 59.66 113 LEU A O 1
#

Sequence (113 aa):
IDREGVDKVKLHTGRFAESDANKIMIDRLEKILNGEMQPTDTDKRFYTHEIRELERYRNLGIKDGIIPDNQGDVWNNTHTATLEDYKINERNEPLYTPDAIQAAEEQAKREYL

Foldseek 3Di:
DEPVLLVLLCQQQVLDDDAQQSVVLSVVVVCVRVVVDPDDPLNVLLSQLSNQLSVQCVVVVHDTSDQDPPNVVSCVVSNVVSCVVVVNDCVVRPNTDPVSVVRRVVVVVVVVD

Radius of gyration: 14.06 Å; chains: 1; bounding box: 39×25×34 Å

Organism: Salmonella enterica (NCBI:txid28901)

pLDDT: mean 96.71, std 4.1, range [59.66, 98.81]

Secondary structure (DSSP, 8-state):
--HHHHHHHHHHHTTSS--HHHHHHHHHHHHHHTTSSPPPHHHHHHHHHHHHHHHHHHHTTPPTTPPPTTHHHHHHHHHHHHHHHHT--TTTS-SS-HHHHHHHHHHHHHH--